Protein AF-A0A923UJF3-F1 (afdb_monomer)

Radius of gyration: 17.0 Å; Cα contacts (8 Å, |Δi|>4): 133; chains: 1; bounding box: 52×26×43 Å

Solvent-accessible surface area (backbone atoms only — not comparable to full-atom values): 8162 Å² total; per-residue (Å²): 60,64,46,72,45,53,46,52,48,66,46,101,86,67,48,85,40,67,72,54,54,70,67,53,52,52,54,34,47,78,70,75,46,68,65,57,94,58,17,38,53,28,51,61,54,48,55,51,52,52,55,61,67,68,59,81,79,71,101,60,62,68,64,61,52,52,52,51,51,53,50,52,51,62,55,48,52,76,46,53,76,90,74,95,63,55,72,70,53,51,59,48,48,53,78,34,33,37,82,91,66,38,52,95,96,44,71,31,28,75,52,38,76,74,42,40,41,92,92,72,40,68,40,61,74,52,57,60,54,64,77,74,74,84,128

Foldseek 3Di:
DQDWAAQWDADPVRDTDGPDDPVLQVLCVVVVFHHDVRTTGLVSLLVVLVVLVVPPDDPDDPVVSVVSNVSSVSVNVVVDDDDPDDVLLVVLQVVQFDPVSADDPDTHRPNCVQQQDPVPGGNVVSSVVVVPPDD

Mean predicted aligned error: 7.33 Å

pLDDT: mean 83.55, std 14.24, range [33.94, 96.44]

Structure (mmCIF, N/CA/C/O backbone):
data_AF-A0A923UJF3-F1
#
_entry.id   AF-A0A923UJF3-F1
#
loop_
_atom_site.group_PDB
_atom_site.id
_atom_site.type_symbol
_atom_site.label_atom_id
_atom_site.label_alt_id
_atom_site.label_comp_id
_atom_site.label_asym_id
_atom_site.label_entity_id
_atom_site.label_seq_id
_atom_site.pdbx_PDB_ins_code
_atom_site.Cartn_x
_atom_site.Cartn_y
_atom_site.Cartn_z
_atom_site.occupancy
_atom_site.B_iso_or_equiv
_atom_site.auth_seq_id
_atom_site.auth_comp_id
_atom_site.auth_asym_id
_atom_site.auth_atom_id
_atom_site.pdbx_PDB_model_num
ATOM 1 N N . MET A 1 1 ? -4.697 0.168 1.735 1.00 83.69 1 MET A N 1
ATOM 2 C CA . MET A 1 1 ? -5.854 -0.705 1.397 1.00 83.69 1 MET A CA 1
ATOM 3 C C . MET A 1 1 ? -5.430 -1.799 0.420 1.00 83.69 1 MET A C 1
ATOM 5 O O . MET A 1 1 ? -4.531 -1.536 -0.374 1.00 83.69 1 MET A O 1
ATOM 9 N N . PRO A 1 2 ? -6.074 -2.980 0.409 1.00 88.75 2 PRO A N 1
ATOM 10 C CA . PRO A 1 2 ? -5.798 -4.059 -0.545 1.00 88.75 2 PRO A CA 1
ATOM 11 C C . PRO A 1 2 ? -6.421 -3.816 -1.932 1.00 88.75 2 PRO A C 1
ATOM 13 O O . PRO A 1 2 ? -7.108 -4.671 -2.481 1.00 88.75 2 PRO A O 1
ATOM 16 N N . LEU A 1 3 ? -6.204 -2.625 -2.494 1.00 89.38 3 LEU A N 1
ATOM 17 C CA . LEU A 1 3 ? -6.687 -2.269 -3.827 1.00 89.38 3 LEU A CA 1
ATOM 18 C C . LEU A 1 3 ? -5.832 -2.902 -4.922 1.00 89.38 3 LEU A C 1
ATOM 20 O O . LEU A 1 3 ? -4.627 -3.066 -4.756 1.00 89.38 3 LEU A O 1
ATOM 24 N N . PHE A 1 4 ? -6.443 -3.156 -6.075 1.00 92.12 4 PHE A N 1
ATOM 25 C CA . PHE A 1 4 ? -5.714 -3.382 -7.317 1.00 92.12 4 PHE A CA 1
ATOM 26 C C . PHE A 1 4 ? -5.491 -2.036 -8.004 1.00 92.12 4 PHE A C 1
ATOM 28 O O . PHE A 1 4 ? -6.453 -1.411 -8.446 1.00 92.12 4 PHE A O 1
ATOM 35 N N . ILE A 1 5 ? -4.238 -1.580 -8.072 1.00 92.00 5 ILE A N 1
ATOM 36 C CA . ILE A 1 5 ? -3.884 -0.305 -8.713 1.00 92.00 5 ILE A CA 1
ATOM 37 C C . ILE A 1 5 ? -3.252 -0.593 -10.077 1.00 92.00 5 ILE A C 1
ATOM 39 O O . ILE A 1 5 ? -2.314 -1.393 -10.135 1.00 92.00 5 ILE A O 1
ATOM 43 N N . PRO A 1 6 ? -3.724 0.027 -11.172 1.00 93.81 6 PRO A N 1
ATOM 44 C CA . PRO A 1 6 ? -3.131 -0.172 -12.486 1.00 93.81 6 PRO A CA 1
ATOM 45 C C . PRO A 1 6 ? -1.675 0.308 -12.527 1.00 93.81 6 PRO A C 1
ATOM 47 O O . PRO A 1 6 ? -1.290 1.245 -11.832 1.00 93.81 6 PRO A O 1
ATOM 50 N N . ILE A 1 7 ? -0.842 -0.333 -13.347 1.00 95.38 7 ILE A N 1
ATOM 51 C CA . ILE A 1 7 ? 0.564 0.070 -13.504 1.00 95.38 7 ILE A CA 1
ATOM 52 C C . ILE A 1 7 ? 0.708 1.417 -14.226 1.00 95.38 7 ILE A C 1
ATOM 54 O O . ILE A 1 7 ? 1.683 2.136 -14.006 1.00 95.38 7 ILE A O 1
ATOM 58 N N . SER A 1 8 ? -0.279 1.761 -15.054 1.00 93.12 8 SER A N 1
ATOM 59 C CA . SER A 1 8 ? -0.394 3.025 -15.770 1.00 93.12 8 SER A CA 1
ATOM 60 C C . SER A 1 8 ? -1.860 3.399 -15.994 1.00 93.12 8 SER A C 1
ATOM 62 O O . SER A 1 8 ? -2.733 2.531 -16.055 1.00 93.12 8 SER A O 1
ATOM 64 N N . ILE A 1 9 ? -2.118 4.696 -16.119 1.00 92.38 9 ILE A N 1
ATOM 65 C CA . ILE A 1 9 ? -3.419 5.288 -16.455 1.00 92.38 9 ILE A CA 1
ATOM 66 C C . ILE A 1 9 ? -3.270 6.187 -17.682 1.00 92.38 9 ILE A C 1
ATOM 68 O O . ILE A 1 9 ? -2.164 6.390 -18.171 1.00 92.38 9 ILE A O 1
ATOM 72 N N . GLN A 1 10 ? -4.385 6.684 -18.209 1.00 93.25 10 GLN A N 1
ATOM 73 C CA . GLN A 1 10 ? -4.365 7.762 -19.194 1.00 93.25 10 GLN A CA 1
ATOM 74 C C . GLN A 1 10 ? -4.445 9.103 -18.469 1.00 93.25 10 GLN A C 1
ATOM 76 O O . GLN A 1 10 ? -5.256 9.247 -17.551 1.00 93.25 10 GLN A O 1
ATOM 81 N N . ASP A 1 11 ? -3.618 10.057 -18.884 1.00 89.94 11 ASP A N 1
ATOM 82 C CA . ASP A 1 11 ? -3.709 11.440 -18.430 1.00 89.94 11 ASP A CA 1
ATOM 83 C C . ASP A 1 11 ? -4.894 12.172 -19.095 1.00 89.94 11 ASP A C 1
ATOM 85 O O . ASP A 1 11 ? -5.639 11.616 -19.908 1.00 89.94 11 ASP A O 1
ATOM 89 N N . GLU A 1 12 ? -5.068 13.456 -18.777 1.00 88.38 12 GLU A N 1
ATOM 90 C CA . GLU A 1 12 ? -6.138 14.296 -19.341 1.00 88.38 12 GLU A CA 1
ATOM 91 C C . GLU A 1 12 ? -6.071 14.450 -20.874 1.00 88.38 12 GLU A C 1
ATOM 93 O O . GLU A 1 12 ? -7.051 14.856 -21.501 1.00 88.38 12 GLU A O 1
ATOM 98 N N . LYS A 1 13 ? -4.924 14.140 -21.489 1.00 92.00 13 LYS A N 1
ATOM 99 C CA . LYS A 1 13 ? -4.687 14.206 -22.938 1.00 92.00 13 LYS A CA 1
ATOM 100 C C . LYS A 1 13 ? -4.812 12.837 -23.612 1.00 92.00 13 LYS A C 1
ATOM 102 O O . LYS A 1 13 ? -4.731 12.768 -24.837 1.00 92.00 13 LYS A O 1
ATOM 107 N N . GLY A 1 14 ? -5.045 11.773 -22.841 1.00 90.69 14 GLY A N 1
ATOM 108 C CA . GLY A 1 14 ? -5.117 10.395 -23.325 1.00 90.69 14 GLY A CA 1
ATOM 109 C C . GLY A 1 14 ? -3.756 9.702 -23.445 1.00 90.69 14 GLY A C 1
ATOM 110 O O . GLY A 1 14 ? -3.696 8.574 -23.940 1.00 90.69 14 GLY A O 1
ATOM 111 N N . GLU A 1 15 ? -2.677 10.341 -22.991 1.00 92.00 15 GLU A N 1
ATOM 112 C CA . GLU A 1 15 ? -1.329 9.777 -23.018 1.00 92.00 15 GLU A CA 1
ATOM 113 C C . GLU A 1 15 ? -1.102 8.854 -21.810 1.00 92.00 15 GLU A C 1
ATOM 115 O O . GLU A 1 15 ? -1.663 9.078 -20.734 1.00 92.00 15 GLU A O 1
ATOM 120 N N . PRO A 1 16 ? -0.298 7.786 -21.950 1.00 92.06 16 PRO A N 1
ATOM 121 C CA . PRO A 1 16 ? -0.039 6.868 -20.851 1.00 92.06 16 PRO A CA 1
ATOM 122 C C . PRO A 1 16 ? 0.847 7.514 -19.775 1.00 92.06 16 PRO A C 1
ATOM 124 O O . PRO A 1 16 ? 2.004 7.854 -20.023 1.00 92.06 16 PRO A O 1
ATOM 127 N N . GLU A 1 17 ? 0.336 7.584 -18.550 1.00 93.94 17 GLU A N 1
ATOM 128 C CA . GLU A 1 17 ? 1.072 7.979 -17.352 1.00 93.94 17 GLU A CA 1
ATOM 129 C C . GLU A 1 17 ? 1.331 6.754 -16.466 1.00 93.94 17 GLU A C 1
ATOM 131 O O . GLU A 1 17 ? 0.417 6.019 -16.086 1.00 93.94 17 GLU A O 1
ATOM 136 N N . ASN A 1 18 ? 2.597 6.513 -16.125 1.00 94.56 18 ASN A N 1
ATOM 137 C CA . ASN A 1 18 ? 2.975 5.398 -15.263 1.00 94.56 18 A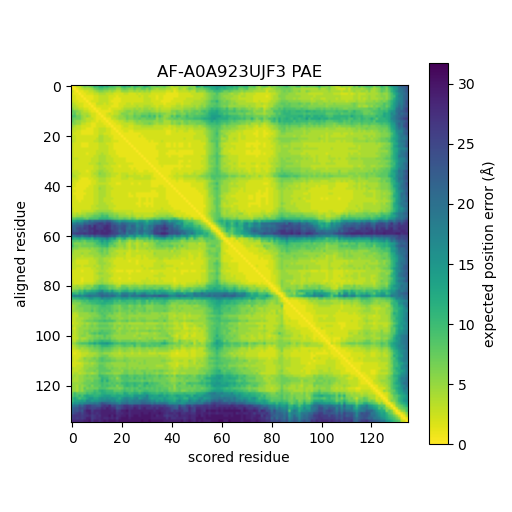SN A CA 1
ATOM 138 C C . ASN A 1 18 ? 2.736 5.748 -13.793 1.00 94.56 18 ASN A C 1
ATOM 140 O O . ASN A 1 18 ? 3.335 6.684 -13.269 1.00 94.56 18 ASN A O 1
ATOM 144 N N . ILE A 1 19 ? 1.941 4.930 -13.102 1.00 94.75 19 ILE A N 1
ATOM 145 C CA . ILE A 1 19 ? 1.738 5.065 -11.654 1.00 94.75 19 ILE A CA 1
ATOM 146 C C . ILE A 1 19 ? 2.962 4.546 -10.895 1.00 94.75 19 ILE A C 1
ATOM 148 O O . ILE A 1 19 ? 3.327 5.096 -9.858 1.00 94.75 19 ILE A O 1
ATOM 152 N N . PHE A 1 20 ? 3.609 3.495 -11.405 1.00 95.56 20 PHE A N 1
ATOM 153 C CA . PHE A 1 20 ? 4.808 2.907 -10.811 1.00 95.56 20 PHE A CA 1
ATOM 154 C C . PHE A 1 20 ? 6.013 3.124 -11.721 1.00 95.56 20 PHE A C 1
ATOM 156 O O . PHE A 1 20 ? 5.967 2.869 -12.923 1.00 95.56 20 PHE A O 1
ATOM 163 N N . SER A 1 21 ? 7.123 3.546 -11.127 1.00 95.00 21 SER A N 1
ATOM 164 C CA . SER A 1 21 ? 8.412 3.628 -11.807 1.00 95.00 21 SER A CA 1
ATOM 165 C C . SER A 1 21 ? 8.990 2.237 -12.094 1.00 95.00 21 SER A C 1
ATOM 167 O O . SER A 1 21 ? 8.710 1.259 -11.396 1.00 95.00 21 SER A O 1
ATOM 169 N N . GLU A 1 22 ? 9.893 2.148 -13.071 1.00 94.62 22 GLU A N 1
ATOM 170 C CA . GLU A 1 22 ? 10.596 0.898 -13.396 1.00 94.62 22 GLU A CA 1
ATOM 171 C C . GLU A 1 22 ? 11.353 0.313 -12.194 1.00 94.62 22 GLU A C 1
ATOM 173 O O . GLU A 1 22 ? 11.394 -0.903 -12.003 1.00 94.62 22 GLU A O 1
ATOM 178 N N . ASN A 1 23 ? 11.923 1.176 -11.347 1.00 94.06 23 ASN A N 1
ATOM 179 C CA . ASN A 1 23 ? 12.631 0.755 -10.140 1.00 94.06 23 ASN A CA 1
ATOM 180 C C . ASN A 1 23 ? 11.688 0.118 -9.115 1.00 94.06 23 ASN A C 1
ATOM 182 O O . ASN A 1 23 ? 12.053 -0.885 -8.499 1.00 94.06 23 ASN A O 1
ATOM 186 N N . GLU A 1 24 ? 10.481 0.662 -8.951 1.00 95.81 24 GLU A N 1
ATOM 187 C CA . GLU A 1 24 ? 9.453 0.084 -8.082 1.00 95.81 24 GLU A CA 1
ATOM 188 C C . GLU A 1 24 ? 8.980 -1.268 -8.624 1.00 95.81 24 GLU A C 1
ATOM 190 O O . GLU A 1 24 ? 8.948 -2.244 -7.877 1.00 95.81 24 GLU A O 1
ATOM 195 N N . LEU A 1 25 ? 8.713 -1.367 -9.931 1.00 96.31 25 LEU A N 1
ATOM 196 C CA . LEU A 1 25 ? 8.322 -2.629 -10.569 1.00 96.31 25 LEU A CA 1
ATOM 197 C C . LEU A 1 25 ? 9.416 -3.698 -10.447 1.00 96.31 25 LEU A C 1
ATOM 199 O O . LEU A 1 25 ? 9.135 -4.847 -10.106 1.00 96.31 25 LEU A O 1
ATOM 203 N N . LYS A 1 26 ? 10.683 -3.324 -10.653 1.00 95.75 26 LYS A N 1
ATOM 204 C CA . LYS A 1 26 ? 11.829 -4.227 -10.479 1.00 95.75 26 LYS A CA 1
ATOM 205 C C . LYS A 1 26 ? 11.980 -4.676 -9.026 1.00 95.75 26 LYS A C 1
ATOM 207 O O . LYS A 1 26 ? 12.300 -5.837 -8.772 1.00 95.75 26 LYS A O 1
ATOM 212 N N . TYR A 1 27 ? 11.769 -3.769 -8.074 1.00 94.75 27 TYR A N 1
ATOM 213 C CA . TYR A 1 27 ? 11.808 -4.081 -6.648 1.00 94.75 27 TYR A CA 1
ATOM 214 C C . TYR A 1 27 ? 10.695 -5.061 -6.247 1.00 94.75 27 TYR A C 1
ATOM 216 O O . TYR A 1 27 ? 10.965 -6.043 -5.554 1.00 94.75 27 TYR A O 1
ATOM 224 N N . LEU A 1 28 ? 9.470 -4.842 -6.732 1.00 95.62 28 LEU A N 1
ATOM 225 C CA . LEU A 1 28 ? 8.336 -5.744 -6.518 1.00 95.62 28 LEU A CA 1
ATOM 226 C C . LEU A 1 28 ? 8.577 -7.120 -7.151 1.00 95.62 28 LEU A C 1
ATOM 228 O O . LEU A 1 28 ? 8.403 -8.136 -6.479 1.00 95.62 28 LEU A O 1
ATOM 232 N N . GLY A 1 29 ? 9.096 -7.162 -8.382 1.00 96.12 29 GLY A N 1
ATOM 233 C CA . GLY A 1 29 ? 9.425 -8.412 -9.069 1.00 96.12 29 GLY A CA 1
ATOM 234 C C . GLY A 1 29 ? 10.475 -9.252 -8.333 1.00 96.12 29 GLY A C 1
ATOM 235 O O . GLY A 1 29 ? 10.324 -10.466 -8.225 1.00 96.12 29 GLY A O 1
ATOM 236 N N . LYS A 1 30 ? 11.494 -8.622 -7.727 1.00 94.38 30 LYS A N 1
ATOM 237 C CA . LYS A 1 30 ? 12.464 -9.318 -6.851 1.00 94.38 30 LYS A CA 1
ATOM 238 C C . LYS A 1 30 ? 11.816 -9.962 -5.619 1.00 94.38 30 LYS A C 1
ATOM 240 O O . LYS A 1 30 ? 12.370 -10.908 -5.072 1.00 94.38 30 LYS A O 1
ATOM 245 N N . ASN A 1 31 ? 10.667 -9.447 -5.186 1.00 93.62 31 ASN A N 1
ATOM 246 C CA . ASN A 1 31 ? 9.886 -9.960 -4.062 1.00 93.62 31 ASN A CA 1
ATOM 247 C C . ASN A 1 31 ? 8.709 -10.847 -4.515 1.00 93.62 31 ASN A C 1
ATOM 249 O O . ASN A 1 31 ? 7.818 -11.127 -3.717 1.00 93.62 31 ASN A O 1
ATOM 253 N N . ASN A 1 32 ? 8.719 -11.315 -5.770 1.00 96.31 32 ASN A N 1
ATOM 254 C CA . ASN A 1 32 ? 7.680 -12.153 -6.379 1.00 96.31 32 ASN A CA 1
ATOM 255 C C . ASN A 1 32 ? 6.288 -11.501 -6.434 1.00 96.31 32 ASN A C 1
ATOM 257 O O . ASN A 1 32 ? 5.273 -12.194 -6.395 1.00 96.31 32 ASN A O 1
ATOM 261 N N . ILE A 1 33 ? 6.233 -10.171 -6.529 1.00 96.44 33 ILE A N 1
ATOM 262 C CA . ILE A 1 33 ? 4.992 -9.421 -6.732 1.00 96.44 33 ILE A CA 1
ATOM 263 C C . ILE A 1 33 ? 4.978 -8.929 -8.176 1.00 96.44 33 ILE A C 1
ATOM 265 O O . ILE A 1 33 ? 5.811 -8.110 -8.569 1.00 96.44 33 ILE A O 1
ATOM 269 N N . PHE A 1 34 ? 4.025 -9.427 -8.961 1.00 96.06 34 PHE A N 1
ATOM 270 C CA . PHE A 1 34 ? 3.882 -9.110 -10.379 1.00 96.06 34 PHE A CA 1
ATOM 271 C C . PHE A 1 34 ? 2.478 -8.571 -10.678 1.00 96.06 34 PHE A C 1
ATOM 273 O O . PHE A 1 34 ? 1.537 -8.913 -9.961 1.00 96.06 34 PHE A O 1
ATOM 280 N N . PRO A 1 35 ? 2.312 -7.731 -11.716 1.00 95.06 35 PRO A N 1
ATOM 281 C CA . PRO A 1 35 ? 0.995 -7.251 -12.104 1.00 95.06 35 PRO A CA 1
ATOM 282 C C . PRO A 1 35 ? 0.093 -8.375 -12.630 1.00 95.06 35 PRO A C 1
ATOM 284 O O . PRO A 1 35 ? 0.490 -9.144 -13.505 1.00 95.06 35 PRO A O 1
ATOM 287 N N . GLU A 1 36 ? -1.154 -8.397 -12.173 1.00 94.81 36 GLU A N 1
ATOM 288 C CA . GLU A 1 36 ? -2.244 -9.226 -12.686 1.00 94.81 36 GLU A CA 1
ATOM 289 C C . GLU A 1 36 ? -3.200 -8.325 -13.469 1.00 94.81 36 GLU A C 1
ATOM 291 O O . GLU A 1 36 ? -3.668 -7.315 -12.949 1.00 94.81 36 GLU A O 1
ATOM 296 N N . ASN A 1 37 ? -3.473 -8.636 -14.741 1.00 93.19 37 ASN A N 1
ATOM 297 C CA . ASN A 1 37 ? -4.304 -7.789 -15.613 1.00 93.19 37 ASN A CA 1
ATOM 298 C C . ASN A 1 37 ? -3.860 -6.313 -15.646 1.00 93.19 37 ASN A C 1
ATOM 300 O O . ASN A 1 37 ? -4.686 -5.407 -15.669 1.00 93.19 37 ASN A O 1
ATOM 304 N N . ARG A 1 38 ? -2.539 -6.075 -15.656 1.00 93.50 38 ARG A N 1
ATOM 305 C CA . ARG A 1 38 ? -1.914 -4.738 -15.570 1.00 93.50 38 ARG A CA 1
ATOM 306 C C . ARG A 1 38 ? -2.170 -3.993 -14.253 1.00 93.50 38 ARG A C 1
ATOM 308 O O . ARG A 1 38 ? -1.902 -2.799 -14.194 1.00 93.50 38 ARG A O 1
ATOM 315 N N . CYS A 1 39 ? -2.600 -4.675 -13.197 1.00 95.19 39 CYS A N 1
ATOM 316 C CA . CYS A 1 39 ? -2.788 -4.099 -11.870 1.00 95.19 39 CYS A CA 1
ATOM 317 C C . CYS A 1 39 ? -1.900 -4.784 -10.831 1.00 95.19 39 CYS A C 1
ATOM 319 O O . CYS A 1 39 ? -1.689 -5.991 -10.875 1.00 95.19 39 CYS A O 1
ATOM 321 N N . LEU A 1 40 ? -1.397 -4.025 -9.865 1.00 96.19 40 LEU A N 1
ATOM 322 C CA . LEU A 1 40 ? -0.673 -4.552 -8.714 1.00 96.19 40 LEU A CA 1
ATOM 323 C C . LEU A 1 40 ? -1.617 -4.732 -7.526 1.00 96.19 40 LEU A C 1
ATOM 325 O O . LEU A 1 40 ? -2.417 -3.851 -7.215 1.00 96.19 40 LEU A O 1
ATOM 329 N N . ASN A 1 41 ? -1.501 -5.881 -6.860 1.00 95.06 41 ASN A N 1
ATOM 330 C CA . ASN A 1 41 ? -2.313 -6.233 -5.703 1.00 95.06 41 ASN A CA 1
ATOM 331 C C . ASN A 1 41 ? -1.758 -5.584 -4.423 1.00 95.06 41 ASN A C 1
ATOM 333 O O . ASN A 1 41 ? -0.720 -5.994 -3.893 1.00 95.06 41 ASN A O 1
ATOM 337 N N . GLY A 1 42 ? -2.489 -4.610 -3.887 1.00 93.38 42 GLY A N 1
ATOM 338 C CA . GLY A 1 42 ? -2.131 -3.880 -2.675 1.00 93.38 42 GLY A CA 1
ATOM 339 C C . GLY A 1 42 ? -2.023 -4.744 -1.421 1.00 93.38 42 GLY A C 1
ATOM 340 O O . GLY A 1 42 ? -1.285 -4.379 -0.510 1.00 93.38 42 GLY A O 1
ATOM 341 N N . ALA A 1 43 ? -2.686 -5.906 -1.362 1.00 94.88 43 ALA A N 1
ATOM 342 C CA . ALA A 1 43 ? -2.523 -6.835 -0.244 1.00 94.88 43 ALA A CA 1
ATOM 343 C C . ALA A 1 43 ? -1.106 -7.428 -0.206 1.00 94.88 43 ALA A C 1
ATOM 345 O O . ALA A 1 43 ? -0.490 -7.467 0.854 1.00 94.88 43 ALA A O 1
ATOM 346 N N . LEU A 1 44 ? -0.561 -7.817 -1.365 1.00 95.69 44 LEU A N 1
ATOM 347 C CA . LEU A 1 44 ? 0.800 -8.357 -1.462 1.00 95.69 44 LEU A CA 1
ATOM 348 C C . LEU A 1 44 ? 1.850 -7.293 -1.132 1.00 95.69 44 LEU A C 1
ATOM 350 O O . LEU A 1 44 ? 2.832 -7.570 -0.443 1.00 95.69 44 LEU A O 1
ATOM 354 N N . VAL A 1 45 ? 1.623 -6.064 -1.600 1.00 94.62 45 VAL A N 1
ATOM 355 C CA . VAL A 1 45 ? 2.481 -4.914 -1.289 1.00 94.62 45 VAL A CA 1
ATOM 356 C C . VAL A 1 45 ? 2.457 -4.611 0.213 1.00 94.62 45 VAL A C 1
ATOM 358 O O . VAL A 1 45 ? 3.512 -4.384 0.807 1.00 94.62 45 VAL A O 1
ATOM 361 N N . TRP A 1 46 ? 1.278 -4.655 0.840 1.00 94.88 46 TRP A N 1
ATOM 362 C CA . TRP A 1 46 ? 1.128 -4.476 2.285 1.00 94.88 46 TRP A CA 1
ATOM 363 C C . TRP A 1 46 ? 1.865 -5.555 3.079 1.00 94.88 46 TRP A C 1
ATOM 365 O O . TRP A 1 46 ? 2.633 -5.244 3.986 1.00 94.88 46 TRP A O 1
ATOM 375 N N . ASP A 1 47 ? 1.704 -6.821 2.697 1.00 93.19 47 ASP A N 1
ATOM 376 C CA . ASP A 1 47 ? 2.378 -7.934 3.365 1.00 93.19 47 ASP A CA 1
ATOM 377 C C . ASP A 1 47 ? 3.912 -7.830 3.238 1.00 93.19 47 ASP A C 1
ATOM 379 O O . ASP A 1 47 ? 4.638 -8.162 4.177 1.00 93.19 47 ASP A O 1
ATOM 383 N N . LEU A 1 48 ? 4.427 -7.337 2.103 1.00 92.31 48 LEU A N 1
ATOM 384 C CA . LEU A 1 48 ? 5.852 -7.027 1.943 1.00 92.31 48 LEU A CA 1
ATOM 385 C C . LEU A 1 48 ? 6.294 -5.891 2.877 1.00 92.31 48 LEU A C 1
ATOM 387 O O . LEU A 1 48 ? 7.339 -6.003 3.522 1.00 92.31 48 LEU A O 1
ATOM 391 N N . TYR A 1 49 ? 5.499 -4.825 2.980 1.00 91.06 49 TYR A N 1
ATOM 392 C CA . TYR A 1 49 ? 5.768 -3.711 3.887 1.00 91.06 49 TYR A CA 1
ATOM 393 C C . TYR A 1 49 ? 5.828 -4.163 5.356 1.00 91.06 49 TYR A C 1
ATOM 395 O O . TYR A 1 49 ? 6.791 -3.832 6.049 1.00 91.06 49 TYR A O 1
ATOM 403 N N . LEU A 1 50 ? 4.880 -4.986 5.818 1.00 89.94 50 LEU A N 1
ATOM 404 C CA . LEU A 1 50 ? 4.903 -5.547 7.177 1.00 89.94 50 LEU A CA 1
ATOM 405 C C . LEU A 1 50 ? 6.171 -6.380 7.420 1.00 89.94 50 LEU A C 1
ATOM 407 O O . LEU A 1 50 ? 6.927 -6.105 8.352 1.00 89.94 50 LEU A O 1
ATOM 411 N N . LYS A 1 51 ? 6.493 -7.311 6.509 1.00 88.12 51 LYS A N 1
ATOM 412 C CA . LYS A 1 51 ? 7.713 -8.141 6.596 1.00 88.12 51 LYS A CA 1
ATOM 413 C C . LYS A 1 51 ? 8.995 -7.309 6.680 1.00 88.12 51 LYS A C 1
ATOM 415 O O . LYS A 1 51 ? 9.951 -7.706 7.347 1.00 88.12 51 LYS A O 1
ATOM 420 N N . MET A 1 52 ? 9.056 -6.174 5.987 1.00 83.69 52 MET A N 1
ATOM 421 C CA . MET A 1 52 ? 10.218 -5.283 6.043 1.00 83.69 52 MET A CA 1
ATOM 422 C C . MET A 1 52 ? 10.382 -4.576 7.389 1.00 83.69 52 MET A C 1
ATOM 424 O O . MET A 1 52 ? 11.518 -4.324 7.803 1.00 83.69 52 MET A O 1
ATOM 428 N N . ASN A 1 53 ? 9.275 -4.245 8.051 1.00 80.75 53 ASN A N 1
ATOM 429 C CA . ASN A 1 53 ? 9.285 -3.550 9.336 1.00 80.75 53 ASN A CA 1
ATOM 430 C C . ASN A 1 53 ? 9.433 -4.512 10.527 1.00 80.75 53 ASN A C 1
ATOM 432 O O . ASN A 1 53 ? 10.058 -4.146 11.525 1.00 80.75 53 ASN A O 1
ATOM 436 N N . ASP A 1 54 ? 8.979 -5.760 10.385 1.00 78.88 54 ASP A N 1
ATOM 437 C CA . ASP A 1 54 ? 9.166 -6.819 11.387 1.00 78.88 54 ASP A CA 1
ATOM 438 C C . ASP A 1 54 ? 10.616 -7.322 11.457 1.00 78.88 54 ASP A C 1
ATOM 440 O O . ASP A 1 54 ? 11.108 -7.701 12.523 1.00 78.88 54 ASP A O 1
ATOM 444 N N . ASN A 1 55 ? 11.350 -7.277 10.339 1.00 65.19 55 ASN A N 1
ATOM 445 C CA . ASN A 1 55 ? 12.747 -7.711 10.254 1.00 65.19 55 ASN A CA 1
ATOM 446 C C . ASN A 1 55 ? 13.721 -6.698 10.892 1.00 65.19 55 ASN A C 1
ATOM 448 O O . ASN A 1 55 ? 14.544 -6.059 10.227 1.00 65.19 55 ASN A O 1
ATOM 452 N N . LYS A 1 56 ? 13.672 -6.592 12.224 1.00 55.72 56 LYS A N 1
ATOM 453 C CA . LYS A 1 56 ? 14.551 -5.736 13.040 1.00 55.72 56 LYS A CA 1
ATOM 454 C C . LYS A 1 56 ? 16.008 -6.234 13.156 1.00 55.72 56 LYS A C 1
ATOM 456 O O . LYS A 1 56 ? 16.817 -5.535 13.754 1.00 55.72 56 LYS A O 1
ATOM 461 N N . GLY A 1 57 ? 16.380 -7.390 12.581 1.00 51.34 57 GLY A N 1
ATOM 462 C CA . GLY A 1 57 ? 17.596 -8.120 13.004 1.00 51.34 57 GLY A CA 1
ATOM 463 C C . GLY A 1 57 ? 18.528 -8.750 11.953 1.00 51.34 57 GLY A C 1
ATOM 464 O O . GLY A 1 57 ? 19.312 -9.614 12.322 1.00 51.34 57 GLY A O 1
ATOM 465 N N . GLY A 1 58 ? 18.492 -8.385 10.666 1.00 51.41 58 GLY A N 1
ATOM 466 C CA . GLY A 1 58 ? 19.420 -8.967 9.667 1.00 51.41 58 GLY A CA 1
ATOM 467 C C . GLY A 1 58 ? 20.752 -8.212 9.513 1.00 51.41 58 GLY A C 1
ATOM 468 O O . GLY A 1 58 ? 20.732 -6.989 9.379 1.00 51.41 58 GLY A O 1
ATOM 469 N N . VAL A 1 59 ? 21.888 -8.911 9.448 1.00 46.88 59 VAL A N 1
ATOM 470 C CA . VAL A 1 59 ? 23.239 -8.375 9.146 1.00 46.88 59 VAL A CA 1
ATOM 471 C C . VAL A 1 59 ? 23.376 -8.066 7.642 1.00 46.88 59 VAL A C 1
ATOM 473 O O . VAL A 1 59 ? 24.187 -8.659 6.948 1.00 46.88 59 VAL A O 1
ATOM 476 N N . ASN A 1 60 ? 22.534 -7.176 7.111 1.00 57.09 60 ASN A N 1
ATOM 477 C CA . ASN A 1 60 ? 22.614 -6.713 5.719 1.00 57.09 60 ASN A CA 1
ATOM 478 C C . ASN A 1 60 ? 22.872 -5.209 5.679 1.00 57.09 60 ASN A C 1
ATOM 480 O O . ASN A 1 60 ? 22.349 -4.477 6.528 1.00 57.09 60 ASN A O 1
ATOM 484 N N . ASP A 1 61 ? 23.664 -4.801 4.685 1.00 66.69 61 ASP A N 1
ATOM 485 C CA . ASP A 1 61 ? 24.142 -3.445 4.420 1.00 66.69 61 ASP A CA 1
ATOM 486 C C . ASP A 1 61 ? 23.057 -2.396 4.708 1.00 66.69 61 ASP A C 1
ATOM 488 O O . ASP A 1 61 ? 21.964 -2.394 4.128 1.00 66.69 61 ASP A O 1
ATOM 492 N N . TYR A 1 62 ? 23.356 -1.518 5.666 1.00 73.94 62 TYR A N 1
ATOM 493 C CA . TYR A 1 62 ? 22.478 -0.433 6.095 1.00 73.94 62 TYR A CA 1
ATOM 494 C C . TYR A 1 62 ? 21.977 0.389 4.899 1.00 73.94 62 TYR A C 1
ATOM 496 O O . TYR A 1 62 ? 20.809 0.788 4.860 1.00 73.94 62 TYR A O 1
ATOM 504 N N . THR A 1 63 ? 22.838 0.571 3.895 1.00 73.94 63 THR A N 1
ATOM 505 C CA . THR A 1 63 ? 22.546 1.319 2.671 1.00 73.94 63 THR A CA 1
ATOM 506 C C . THR A 1 63 ? 21.443 0.648 1.856 1.00 73.94 63 THR A C 1
ATOM 508 O O . THR A 1 63 ? 20.455 1.291 1.493 1.00 73.94 63 THR A O 1
ATOM 511 N N . GLU A 1 64 ? 21.547 -0.661 1.620 1.00 79.12 64 GLU A N 1
ATOM 512 C CA . GLU A 1 64 ? 20.548 -1.419 0.856 1.00 79.12 64 GLU A 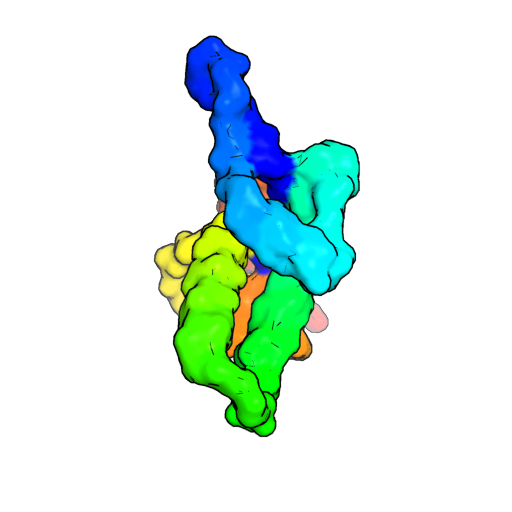CA 1
ATOM 513 C C . GLU A 1 64 ? 19.190 -1.449 1.561 1.00 79.12 64 GLU A C 1
ATOM 515 O O . GLU A 1 64 ? 18.138 -1.334 0.919 1.00 79.12 64 GLU A O 1
ATOM 520 N N . LYS A 1 65 ? 19.197 -1.542 2.896 1.00 80.19 65 LYS A N 1
ATOM 521 C CA . LYS A 1 65 ? 17.972 -1.452 3.697 1.00 80.19 65 LYS A CA 1
ATOM 522 C C . LYS A 1 65 ? 17.326 -0.077 3.602 1.00 80.19 65 LYS A C 1
ATOM 524 O O . LYS A 1 65 ? 16.108 -0.003 3.447 1.00 80.19 65 LYS A O 1
ATOM 529 N N . ALA A 1 66 ? 18.107 0.999 3.681 1.00 82.50 66 ALA A N 1
ATOM 530 C CA . ALA A 1 66 ? 17.593 2.362 3.567 1.00 82.50 66 ALA A CA 1
ATOM 531 C C . ALA A 1 66 ? 16.975 2.617 2.182 1.00 82.50 66 ALA A C 1
ATOM 533 O O . ALA A 1 66 ? 15.863 3.141 2.089 1.00 82.50 66 ALA A O 1
ATOM 534 N N . ILE A 1 67 ? 17.648 2.167 1.116 1.00 84.50 67 ILE A N 1
ATOM 535 C CA . ILE A 1 67 ? 17.132 2.238 -0.258 1.00 84.50 67 ILE A CA 1
ATOM 536 C C . ILE A 1 67 ? 15.819 1.458 -0.370 1.00 84.50 67 ILE A C 1
ATOM 538 O O . ILE A 1 67 ? 14.816 2.005 -0.825 1.00 84.50 67 ILE A O 1
ATOM 542 N N . SER A 1 68 ? 15.796 0.209 0.102 1.00 87.06 68 SER A N 1
ATOM 543 C CA . SER A 1 68 ? 14.603 -0.643 0.034 1.00 87.06 68 SER A CA 1
ATOM 544 C C . SER A 1 68 ? 13.429 -0.048 0.813 1.00 87.06 68 SER A C 1
ATOM 546 O O . SER A 1 68 ? 12.306 -0.055 0.318 1.00 87.06 68 SER A O 1
ATOM 548 N N . ARG A 1 69 ? 13.684 0.526 2.000 1.00 87.75 69 ARG A N 1
ATOM 549 C CA . ARG A 1 69 ? 12.668 1.226 2.805 1.00 87.75 69 ARG A CA 1
ATOM 550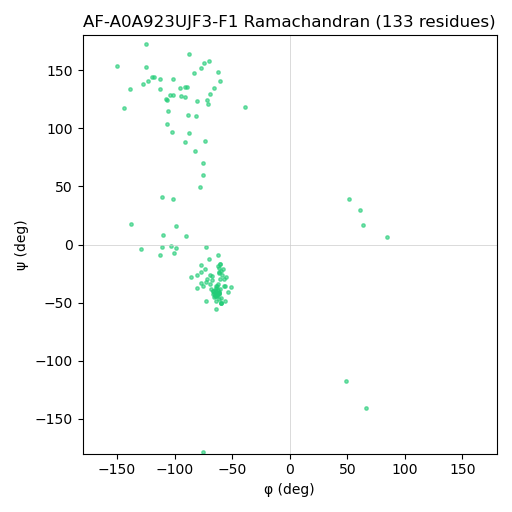 C C . ARG A 1 69 ? 12.087 2.432 2.076 1.00 87.75 69 ARG A C 1
ATOM 552 O O . ARG A 1 69 ? 10.879 2.638 2.110 1.00 87.75 69 ARG A O 1
ATOM 559 N N . LYS A 1 70 ? 12.929 3.211 1.393 1.00 90.31 70 LYS A N 1
ATOM 560 C CA . LYS A 1 70 ? 12.472 4.359 0.604 1.00 90.31 70 LYS A CA 1
ATOM 561 C C . LYS A 1 70 ? 11.613 3.920 -0.583 1.00 90.31 70 LYS A C 1
ATOM 563 O O . LYS A 1 70 ? 10.583 4.538 -0.835 1.00 90.31 70 LYS A O 1
ATOM 568 N N . ILE A 1 71 ? 12.009 2.845 -1.269 1.00 92.44 71 ILE A N 1
ATOM 569 C CA . ILE A 1 71 ? 11.237 2.286 -2.385 1.00 92.44 71 ILE A CA 1
ATOM 570 C C . ILE A 1 71 ? 9.879 1.779 -1.886 1.00 92.44 71 ILE A C 1
ATOM 572 O O . ILE A 1 71 ? 8.858 2.253 -2.371 1.00 92.44 71 ILE A O 1
ATOM 576 N N . ILE A 1 72 ? 9.837 0.887 -0.885 1.00 92.50 72 ILE A N 1
ATOM 577 C CA . ILE A 1 72 ? 8.554 0.361 -0.388 1.00 92.50 72 ILE A CA 1
ATOM 578 C C . ILE A 1 72 ? 7.674 1.464 0.207 1.00 92.50 72 ILE A C 1
ATOM 580 O O . ILE A 1 72 ? 6.464 1.411 0.036 1.00 92.50 72 ILE A O 1
ATOM 584 N N . GLY A 1 73 ? 8.255 2.489 0.841 1.00 90.94 73 GLY A N 1
ATOM 585 C CA . GLY A 1 73 ? 7.509 3.644 1.344 1.00 90.94 73 GLY A CA 1
ATOM 586 C C . GLY A 1 73 ? 6.846 4.450 0.222 1.00 90.94 73 GLY A C 1
ATOM 587 O O . GLY A 1 73 ? 5.681 4.818 0.338 1.00 90.94 73 GLY A O 1
ATOM 588 N N . GLY A 1 74 ? 7.552 4.665 -0.894 1.00 92.88 74 GLY A N 1
ATOM 589 C CA . GLY A 1 74 ? 6.981 5.301 -2.086 1.00 92.88 74 GLY A CA 1
ATOM 590 C C . GLY A 1 74 ? 5.918 4.448 -2.785 1.00 92.88 74 GLY A C 1
ATOM 591 O O . GLY A 1 74 ? 4.975 4.988 -3.360 1.00 92.88 74 GLY A O 1
ATOM 592 N N . ILE A 1 75 ? 6.035 3.120 -2.716 1.00 94.38 75 ILE A N 1
ATOM 593 C CA . ILE A 1 75 ? 5.015 2.203 -3.234 1.00 94.38 75 ILE A CA 1
ATOM 594 C C . ILE A 1 75 ? 3.788 2.224 -2.320 1.00 94.38 75 ILE A C 1
ATOM 596 O O . ILE A 1 75 ? 2.675 2.371 -2.817 1.00 94.38 75 ILE A O 1
ATOM 600 N N . ILE A 1 76 ? 3.968 2.106 -0.998 1.00 92.12 76 ILE A N 1
ATOM 601 C CA . ILE A 1 76 ? 2.851 2.017 -0.053 1.00 92.12 76 ILE A CA 1
ATOM 602 C C . ILE A 1 76 ? 2.019 3.291 -0.053 1.00 92.12 76 ILE A C 1
ATOM 604 O O . ILE A 1 76 ? 0.800 3.192 0.007 1.00 92.12 76 ILE A O 1
ATOM 608 N N . SER A 1 77 ? 2.639 4.465 -0.226 1.00 91.19 77 SER A N 1
ATOM 609 C CA . SER A 1 77 ? 1.915 5.738 -0.286 1.00 91.19 77 SER A CA 1
ATOM 610 C C . SER A 1 77 ? 0.888 5.806 -1.419 1.00 91.19 77 SER A C 1
ATOM 612 O O . SER A 1 77 ? -0.072 6.553 -1.302 1.00 91.19 77 SER A O 1
ATOM 614 N N . LYS A 1 78 ? 1.028 4.994 -2.477 1.00 92.25 78 LYS A N 1
ATOM 615 C CA . LYS A 1 78 ? 0.033 4.877 -3.560 1.00 92.25 78 LYS A CA 1
ATOM 616 C C . LYS A 1 78 ? -1.224 4.112 -3.129 1.00 92.25 78 LYS A C 1
ATOM 618 O O . LYS A 1 78 ? -2.272 4.259 -3.742 1.00 92.25 78 LYS A O 1
ATOM 623 N N . TYR A 1 79 ? -1.125 3.302 -2.073 1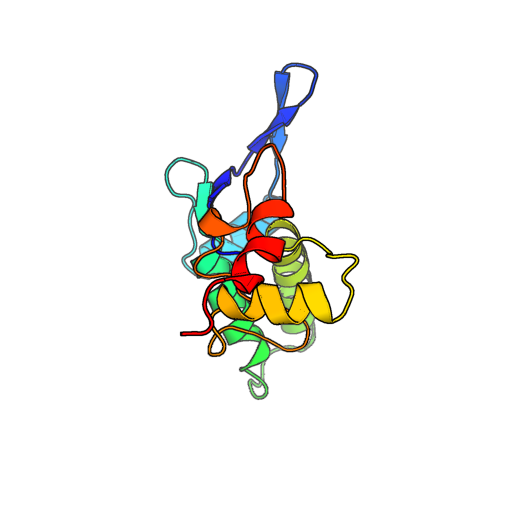.00 90.75 79 TYR A N 1
ATOM 624 C CA . TYR A 1 79 ? -2.220 2.522 -1.477 1.00 90.75 79 TYR A CA 1
ATOM 625 C C . TYR A 1 79 ? -2.762 3.139 -0.185 1.00 90.75 79 TYR A C 1
ATOM 627 O O . TYR A 1 79 ? -3.686 2.579 0.429 1.00 90.75 79 TYR A O 1
ATOM 635 N N . THR A 1 80 ? -2.170 4.252 0.243 1.00 88.88 80 THR A N 1
ATOM 636 C CA . THR A 1 80 ? -2.537 4.983 1.447 1.00 88.88 80 THR A CA 1
ATOM 637 C C . THR A 1 80 ? -3.129 6.322 1.051 1.00 88.88 80 THR A C 1
ATOM 639 O O . THR A 1 80 ? -2.667 6.980 0.128 1.00 88.88 80 THR A O 1
ATOM 642 N N . PHE A 1 81 ? -4.135 6.758 1.788 1.00 81.31 81 PHE A N 1
ATOM 643 C CA . PHE A 1 81 ? -4.650 8.111 1.707 1.00 81.31 81 PHE A CA 1
ATOM 644 C C . PHE A 1 81 ? -4.665 8.675 3.118 1.00 81.31 81 PHE A C 1
ATOM 646 O O . PHE A 1 81 ? -5.007 7.978 4.077 1.00 81.31 81 PHE A O 1
ATOM 653 N N . SER A 1 82 ? -4.254 9.931 3.247 1.00 76.94 82 SER A N 1
ATOM 654 C CA . SER A 1 82 ? -4.367 10.638 4.511 1.00 76.94 82 SER A CA 1
ATOM 655 C C . SER A 1 82 ? -5.831 10.960 4.748 1.00 76.94 82 SER A C 1
ATOM 657 O O . SER A 1 82 ? -6.481 11.609 3.932 1.00 76.94 82 SER A O 1
ATOM 659 N N . ILE A 1 83 ? -6.340 10.519 5.884 1.00 68.69 83 ILE A N 1
ATOM 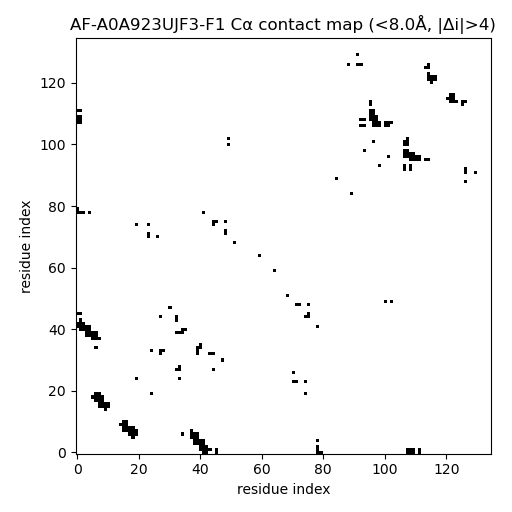660 C CA . ILE A 1 83 ? -7.614 10.978 6.408 1.00 68.69 83 ILE A CA 1
ATOM 661 C C . ILE A 1 83 ? -7.332 12.176 7.322 1.00 68.69 83 ILE A C 1
ATOM 663 O O . ILE A 1 83 ? -6.502 12.091 8.223 1.00 68.69 83 ILE A O 1
ATOM 667 N N . PHE A 1 84 ? -7.996 13.311 7.094 1.00 61.62 84 PHE A N 1
ATOM 668 C CA . PHE A 1 84 ? -8.096 14.367 8.104 1.00 61.62 84 PHE A CA 1
ATOM 669 C C . PHE A 1 84 ? -9.227 13.961 9.042 1.00 61.62 84 PHE A C 1
ATOM 671 O O . PHE A 1 84 ? -10.377 14.345 8.848 1.00 61.62 84 PHE A O 1
ATOM 678 N N . TYR A 1 85 ? -8.925 13.069 9.982 1.00 63.78 85 TYR A N 1
ATOM 679 C CA . TYR A 1 85 ? -9.955 12.430 10.790 1.00 63.78 85 TYR A CA 1
ATOM 680 C C . TYR A 1 85 ? -10.071 13.051 12.175 1.00 63.78 85 TYR A C 1
ATOM 682 O O . TYR A 1 85 ? -9.088 13.382 12.834 1.00 63.78 85 TYR A O 1
ATOM 690 N N . THR A 1 86 ? -11.311 13.149 12.639 1.00 71.12 86 THR A N 1
ATOM 691 C CA . THR A 1 86 ? -11.611 13.174 14.068 1.00 71.12 86 THR A CA 1
ATOM 692 C C . THR A 1 86 ? -11.447 11.759 14.623 1.00 71.12 86 THR A C 1
ATOM 694 O O . THR A 1 86 ? -11.598 10.785 13.880 1.00 71.12 86 THR A O 1
ATOM 697 N N . GLU A 1 87 ? -11.201 11.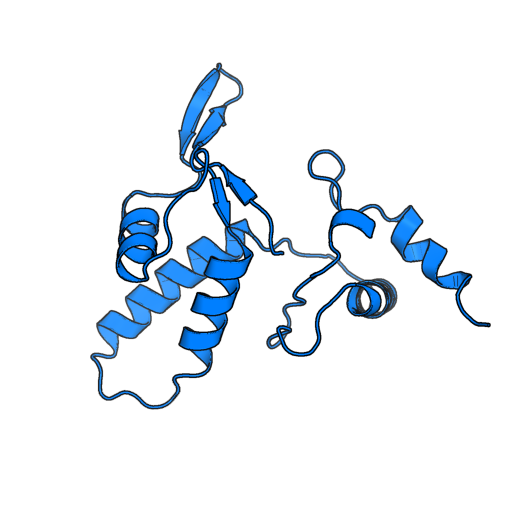604 15.928 1.00 76.50 87 GLU A N 1
ATOM 698 C CA . GLU A 1 87 ? -11.121 10.259 16.528 1.00 76.50 87 GLU A CA 1
ATOM 699 C C . GLU A 1 87 ? -12.385 9.418 16.275 1.00 76.50 87 GLU A C 1
ATOM 701 O O . GLU A 1 87 ? -12.296 8.205 16.113 1.00 76.50 87 GLU A O 1
ATOM 706 N N . LYS A 1 88 ? -13.553 10.058 16.099 1.00 77.19 88 LYS A N 1
ATOM 707 C CA . LYS A 1 88 ? -14.799 9.384 15.691 1.00 77.19 88 LYS A CA 1
ATOM 708 C C . LYS A 1 88 ? -14.632 8.604 14.379 1.00 77.19 88 LYS A C 1
ATOM 710 O O . LYS A 1 88 ? -15.018 7.441 14.307 1.00 77.19 88 LYS A O 1
ATOM 715 N N . ILE A 1 89 ? -14.061 9.228 13.347 1.00 78.75 89 ILE A N 1
ATOM 716 C CA . ILE A 1 89 ? -13.871 8.592 12.033 1.00 78.75 89 ILE A CA 1
ATOM 717 C C . ILE A 1 89 ? -12.834 7.467 12.131 1.00 78.75 89 ILE A C 1
ATOM 719 O O . ILE A 1 89 ? -13.024 6.413 11.526 1.00 78.75 89 ILE A O 1
ATOM 723 N N . LYS A 1 90 ? -11.771 7.650 12.926 1.00 79.88 90 LYS A N 1
ATOM 724 C CA . LYS A 1 90 ? -10.768 6.600 13.165 1.00 79.88 90 LYS A CA 1
ATOM 725 C C . LYS A 1 90 ? -11.395 5.352 13.777 1.00 79.88 90 LYS A C 1
ATOM 727 O O . LYS A 1 90 ? -11.183 4.257 13.264 1.00 79.88 90 LYS A O 1
ATOM 732 N N . GLU A 1 91 ? -12.173 5.518 14.846 1.00 83.62 91 GLU A N 1
ATOM 733 C CA . GLU A 1 91 ? -12.841 4.403 15.524 1.00 83.62 91 GLU A CA 1
ATOM 734 C C . GLU A 1 91 ? -13.841 3.697 14.603 1.00 83.62 91 GLU A C 1
ATOM 736 O O . GLU A 1 91 ? -13.852 2.470 14.537 1.00 83.62 91 GLU A O 1
ATOM 741 N N . ALA A 1 92 ? -14.619 4.446 13.816 1.00 84.00 92 ALA A N 1
ATOM 742 C CA . ALA A 1 92 ? -15.528 3.849 12.841 1.00 84.00 92 ALA A CA 1
ATOM 743 C C . ALA A 1 92 ? -14.774 3.027 11.778 1.00 84.00 92 ALA A C 1
ATOM 745 O O . ALA A 1 92 ? -15.182 1.914 11.445 1.00 84.00 92 ALA A O 1
ATOM 746 N N . LEU A 1 93 ? -13.634 3.527 11.287 1.00 86.44 93 LEU A N 1
ATOM 747 C CA . LEU A 1 93 ? -12.808 2.822 10.302 1.00 86.44 93 LEU A CA 1
ATOM 748 C C . LEU A 1 93 ? -12.143 1.554 10.849 1.0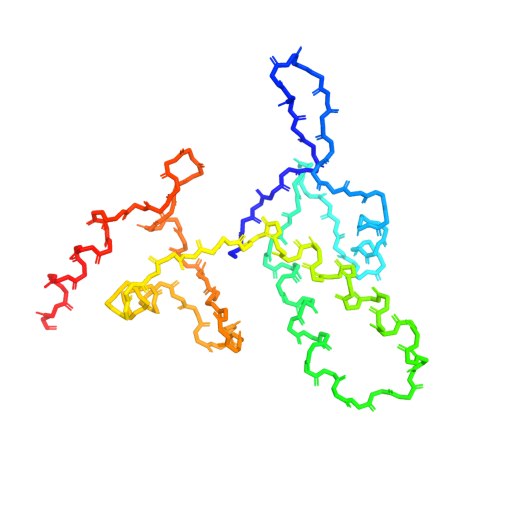0 86.44 93 LEU A C 1
ATOM 750 O O . LEU A 1 93 ? -11.941 0.618 10.075 1.00 86.44 93 LEU A O 1
ATOM 754 N N . LYS A 1 94 ? -11.874 1.465 12.160 1.00 86.88 94 LYS A N 1
ATOM 755 C CA . LYS A 1 94 ? -11.414 0.211 12.788 1.00 86.88 94 LYS A CA 1
ATOM 756 C C . LYS A 1 94 ? -12.425 -0.925 12.634 1.00 86.88 94 LYS A C 1
ATOM 758 O O . LYS A 1 94 ? -12.023 -2.076 12.521 1.00 86.88 94 LYS A O 1
ATOM 763 N N . GLY A 1 95 ? -13.724 -0.620 12.557 1.00 87.06 95 GLY A N 1
ATOM 764 C CA . GLY A 1 95 ? -14.761 -1.620 12.267 1.00 87.06 95 GLY A CA 1
ATOM 765 C C . GLY A 1 95 ? -14.609 -2.286 10.892 1.00 87.06 95 GLY A C 1
ATOM 766 O O . GLY A 1 95 ? -15.139 -3.371 10.664 1.00 87.06 95 GLY A O 1
ATOM 767 N N . PHE A 1 96 ? -13.854 -1.660 9.987 1.00 87.94 96 PHE A N 1
ATOM 768 C CA . PHE A 1 96 ? -13.564 -2.159 8.643 1.00 87.94 96 PHE A CA 1
ATOM 769 C C . PHE A 1 96 ? -12.091 -2.564 8.468 1.00 87.94 96 PHE A C 1
ATOM 771 O O . PHE A 1 96 ? -11.718 -3.028 7.382 1.00 87.94 96 PHE A O 1
ATOM 778 N N . SER A 1 97 ? -11.256 -2.381 9.500 1.00 90.75 97 SER A N 1
ATOM 779 C CA . SER A 1 97 ? -9.842 -2.752 9.480 1.00 90.75 97 SER A CA 1
ATOM 780 C C . SER A 1 97 ? -9.619 -4.202 9.904 1.00 90.75 97 SER A C 1
ATOM 782 O O . SER A 1 97 ? -10.495 -4.858 10.469 1.00 90.75 97 SER A O 1
ATOM 784 N N . ASN A 1 98 ? -8.427 -4.719 9.609 1.00 91.19 98 ASN A N 1
ATOM 785 C CA . ASN A 1 98 ? -7.937 -5.970 10.170 1.00 91.19 98 ASN A CA 1
ATOM 786 C C . ASN A 1 98 ? -6.847 -5.646 11.206 1.00 91.19 98 ASN A C 1
ATOM 788 O O . ASN A 1 98 ? -5.700 -5.415 10.815 1.00 91.19 98 ASN A O 1
ATOM 792 N N . PRO A 1 99 ? -7.148 -5.718 12.517 1.00 87.94 99 PRO A N 1
ATOM 793 C CA . PRO A 1 99 ? -6.202 -5.365 13.578 1.00 87.94 99 PRO A CA 1
ATOM 794 C C . PRO A 1 99 ? -4.888 -6.153 13.562 1.00 87.94 99 PRO A C 1
ATOM 796 O O . PRO A 1 99 ? -3.896 -5.704 14.124 1.00 87.94 99 PRO A O 1
ATOM 799 N N . LYS A 1 100 ? -4.853 -7.336 12.929 1.00 88.88 100 LYS A N 1
ATOM 800 C CA . LYS A 1 100 ? -3.620 -8.134 12.792 1.00 88.88 100 LYS A CA 1
ATOM 801 C C . LYS A 1 100 ? -2.677 -7.599 11.714 1.00 88.88 100 LYS A C 1
ATOM 803 O O . LYS A 1 100 ? -1.522 -8.013 11.671 1.00 88.88 100 LYS A O 1
ATOM 808 N N . LYS A 1 101 ? -3.188 -6.762 10.812 1.00 88.81 101 LYS A N 1
ATOM 809 C CA . LYS A 1 101 ? -2.448 -6.141 9.709 1.00 88.81 101 LYS A CA 1
ATOM 810 C C . LYS A 1 101 ? -2.299 -4.629 9.872 1.00 88.81 101 LYS A C 1
ATOM 812 O O . LYS A 1 101 ? -1.553 -4.037 9.094 1.00 88.81 101 LYS A O 1
ATOM 817 N N . ASP A 1 102 ? -2.986 -4.030 10.840 1.00 87.44 102 ASP A N 1
ATOM 818 C CA . ASP A 1 102 ? -2.775 -2.643 11.250 1.00 87.44 102 ASP A CA 1
ATOM 819 C C . ASP A 1 102 ? -1.328 -2.462 11.742 1.00 87.44 102 ASP A C 1
ATOM 821 O O . ASP A 1 102 ? -0.753 -3.349 12.378 1.00 87.44 102 ASP A O 1
ATOM 825 N N . PHE A 1 103 ? -0.715 -1.325 11.410 1.00 85.12 103 PHE A N 1
ATOM 826 C CA . PHE A 1 103 ? 0.695 -1.065 11.703 1.00 85.12 103 PHE A CA 1
ATOM 827 C C . PHE A 1 103 ? 0.911 0.403 12.057 1.00 85.12 103 PHE A C 1
ATOM 829 O O . PHE A 1 103 ? 0.700 1.277 11.219 1.00 85.12 103 PHE A O 1
ATOM 836 N N . GLU A 1 104 ? 1.366 0.665 13.285 1.00 83.50 104 GLU A N 1
ATOM 837 C CA . GLU A 1 104 ? 1.538 2.021 13.829 1.00 83.50 104 GLU A CA 1
ATOM 838 C C . GLU A 1 104 ? 0.273 2.878 13.604 1.00 83.50 104 GLU A C 1
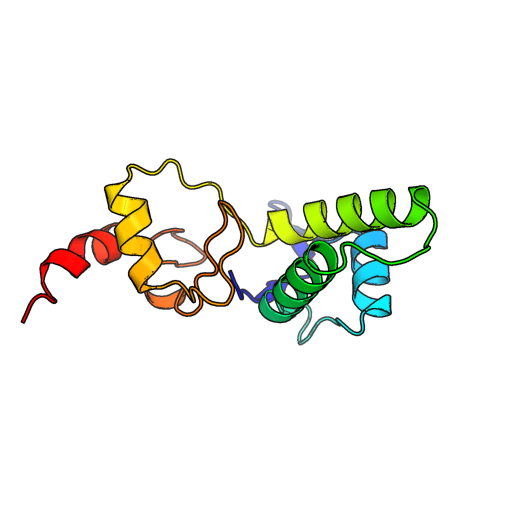ATOM 840 O O . GLU A 1 104 ? -0.798 2.528 14.098 1.00 83.50 104 GLU A O 1
ATOM 845 N N . ASP A 1 105 ? 0.380 3.969 12.841 1.00 80.00 105 ASP A N 1
ATOM 846 C CA . ASP A 1 105 ? -0.728 4.879 12.525 1.00 80.00 105 ASP A CA 1
ATOM 847 C C . ASP A 1 105 ? -1.500 4.502 11.247 1.00 80.00 105 ASP A C 1
ATOM 849 O O . ASP A 1 105 ? -2.372 5.249 10.793 1.00 80.00 105 ASP A O 1
ATOM 853 N N . TYR A 1 106 ? -1.204 3.344 10.653 1.00 85.50 106 TYR A N 1
ATOM 854 C CA . TYR A 1 106 ? -1.874 2.859 9.453 1.00 85.50 106 TYR A CA 1
ATOM 855 C C . TYR A 1 106 ? -2.924 1.798 9.780 1.00 85.50 106 TYR A C 1
ATOM 857 O O . TYR A 1 106 ? -2.631 0.769 10.392 1.00 85.50 106 TYR A O 1
ATOM 865 N N . LEU A 1 107 ? -4.134 2.010 9.260 1.00 88.69 107 LEU A N 1
ATOM 866 C CA . LEU A 1 107 ? -5.202 1.014 9.255 1.00 88.69 107 LEU A CA 1
ATOM 867 C C . LEU A 1 107 ? -5.203 0.236 7.934 1.00 88.69 107 LEU A C 1
ATOM 869 O O . LEU A 1 107 ? -5.285 0.817 6.843 1.00 88.69 107 LEU A O 1
ATOM 873 N N . TYR A 1 108 ? -5.177 -1.090 8.022 1.00 91.88 108 TYR A N 1
ATOM 874 C CA . TYR A 1 108 ? -5.408 -1.971 6.889 1.00 91.88 108 TYR A CA 1
ATOM 875 C C . TYR A 1 108 ? -6.907 -2.245 6.755 1.00 91.88 108 TYR A C 1
ATOM 877 O O . TYR A 1 108 ? -7.456 -3.131 7.405 1.00 91.88 108 TYR A O 1
ATOM 885 N N . LEU A 1 109 ? -7.579 -1.484 5.891 1.00 90.81 109 LEU A N 1
ATOM 886 C CA . LEU A 1 109 ? -9.005 -1.665 5.603 1.00 90.81 109 LEU A CA 1
ATOM 887 C C . LEU A 1 109 ? -9.233 -2.910 4.732 1.00 90.81 109 LEU A C 1
ATOM 889 O O . LEU A 1 109 ? -9.217 -2.825 3.505 1.00 90.81 109 LEU A O 1
ATOM 893 N N . GLU A 1 110 ? -9.416 -4.070 5.361 1.00 90.19 110 GLU A N 1
ATOM 894 C CA . GLU A 1 110 ? -9.680 -5.342 4.673 1.00 90.19 110 GLU A CA 1
ATOM 895 C C . GLU A 1 110 ? -11.024 -5.309 3.933 1.00 90.19 110 GLU A C 1
ATOM 897 O O . GLU A 1 110 ? -11.104 -5.739 2.784 1.00 90.19 110 GLU A O 1
ATOM 902 N N . ASN A 1 111 ? -12.039 -4.688 4.544 1.00 88.50 111 ASN A N 1
ATOM 903 C CA . ASN A 1 111 ? -13.386 -4.534 3.983 1.00 88.50 111 ASN A CA 1
ATOM 904 C C . ASN A 1 111 ? -13.616 -3.130 3.395 1.00 88.50 111 ASN A C 1
ATOM 906 O O . ASN A 1 111 ? -14.686 -2.536 3.562 1.00 88.50 111 ASN A O 1
ATOM 910 N N . TYR A 1 112 ? -12.601 -2.564 2.732 1.00 87.38 112 TYR A N 1
ATOM 911 C CA . TYR A 1 112 ? -12.630 -1.174 2.260 1.00 87.38 112 TYR A CA 1
ATOM 912 C C . TYR A 1 112 ? -13.813 -0.865 1.331 1.00 87.38 112 TYR A C 1
ATOM 914 O O . TYR A 1 112 ? -14.300 0.260 1.338 1.00 87.38 112 TYR A O 1
ATOM 922 N N . GLN A 1 113 ? -14.318 -1.837 0.563 1.00 88.56 113 GLN A N 1
ATOM 923 C CA . GLN A 1 113 ? -15.411 -1.637 -0.399 1.00 88.56 113 GLN A CA 1
ATOM 924 C C . GLN A 1 113 ? -16.716 -1.167 0.266 1.00 88.56 113 GLN A C 1
ATOM 926 O O . GLN A 1 113 ? -17.588 -0.619 -0.405 1.00 88.56 113 GLN A O 1
ATOM 931 N N . LEU A 1 114 ? -16.863 -1.378 1.580 1.00 87.75 114 LEU A N 1
ATOM 932 C CA . LEU A 1 114 ? -18.030 -0.936 2.346 1.00 87.75 114 LEU A CA 1
ATOM 933 C C . LEU A 1 114 ? -18.007 0.566 2.660 1.00 87.75 114 LEU A C 1
ATOM 935 O O . LEU A 1 114 ? -19.061 1.159 2.885 1.00 87.75 114 LEU A O 1
ATOM 939 N N . VAL A 1 115 ? -16.818 1.171 2.670 1.00 86.25 115 VAL A N 1
ATOM 940 C CA . VAL A 1 115 ? -16.586 2.556 3.113 1.00 86.25 115 VAL A CA 1
ATOM 941 C C . VAL A 1 115 ? -15.805 3.396 2.110 1.00 86.25 115 VAL A C 1
ATOM 943 O O . VAL A 1 115 ? -15.625 4.587 2.333 1.00 86.25 115 VAL A O 1
ATOM 946 N N . TYR A 1 116 ? -15.350 2.813 1.004 1.00 85.81 116 TYR A N 1
ATOM 947 C CA . TYR A 1 116 ? -14.532 3.481 0.003 1.00 85.81 116 TYR A CA 1
ATOM 948 C C . TYR A 1 116 ? -14.970 3.099 -1.411 1.00 85.81 116 TYR A C 1
ATOM 950 O O . TYR A 1 116 ? -15.150 1.926 -1.745 1.00 85.81 116 TYR A O 1
ATOM 958 N N . ASN A 1 117 ? -15.091 4.111 -2.261 1.00 85.31 117 ASN A N 1
ATOM 959 C CA . ASN A 1 117 ? -15.341 4.004 -3.687 1.00 85.31 117 ASN A CA 1
ATOM 960 C C . ASN A 1 117 ? -14.210 4.720 -4.438 1.00 85.31 117 ASN A C 1
ATOM 962 O O . ASN A 1 117 ? -13.763 5.778 -4.019 1.00 85.31 117 ASN A O 1
ATOM 966 N N . TYR A 1 118 ? -13.757 4.159 -5.558 1.00 76.94 118 TYR A N 1
ATOM 967 C CA . TYR A 1 118 ? -12.628 4.723 -6.305 1.00 76.94 118 TYR A CA 1
ATOM 968 C C . TYR A 1 118 ? -12.900 6.138 -6.843 1.00 76.94 118 TYR A C 1
ATOM 970 O O . TYR A 1 118 ? -12.028 6.995 -6.789 1.00 76.94 118 TYR A O 1
ATOM 978 N N . GLU A 1 119 ? -14.118 6.402 -7.319 1.00 80.06 119 GLU A N 1
ATOM 979 C CA . GLU A 1 119 ? -14.507 7.697 -7.894 1.00 80.06 119 GLU A CA 1
ATOM 980 C C . GLU A 1 119 ? -14.849 8.731 -6.818 1.00 80.06 119 GLU A C 1
ATOM 982 O O . GLU A 1 119 ? -14.575 9.917 -6.973 1.00 80.06 119 GLU A O 1
ATOM 987 N N . LYS A 1 120 ? -15.485 8.284 -5.729 1.00 79.75 120 LYS A N 1
ATOM 988 C CA . LYS A 1 120 ? -16.029 9.163 -4.680 1.00 79.75 120 LYS A CA 1
ATOM 989 C C . LYS A 1 120 ? -15.147 9.253 -3.438 1.00 79.75 120 LYS A C 1
ATOM 991 O O . LYS A 1 120 ? -15.443 10.035 -2.542 1.00 79.75 120 LYS A O 1
ATOM 996 N N . GLY A 1 121 ? -14.090 8.451 -3.366 1.00 81.81 121 GLY A N 1
ATOM 997 C CA . GLY A 1 121 ? -13.269 8.300 -2.175 1.00 81.81 121 GLY A CA 1
ATOM 998 C C . GLY A 1 121 ? -14.038 7.656 -1.020 1.00 81.81 121 GLY A C 1
ATOM 999 O O . GLY A 1 121 ? -14.812 6.712 -1.196 1.00 81.81 121 GLY A O 1
ATOM 1000 N N . LEU A 1 122 ? -13.792 8.156 0.188 1.00 82.88 122 LEU A N 1
ATOM 1001 C CA . LEU A 1 122 ? -14.419 7.669 1.409 1.00 82.88 122 LEU A CA 1
ATOM 1002 C C . LEU A 1 122 ? -15.917 8.027 1.437 1.00 82.88 122 LEU A C 1
ATOM 1004 O O . LEU A 1 122 ? -16.295 9.177 1.241 1.00 82.88 122 LEU A O 1
ATOM 1008 N N . ILE A 1 123 ? -16.783 7.049 1.695 1.00 83.62 123 ILE A N 1
ATOM 1009 C CA . ILE A 1 123 ? -18.238 7.230 1.723 1.00 83.62 123 ILE A CA 1
ATOM 1010 C C . ILE A 1 123 ? -18.666 7.586 3.151 1.00 83.62 123 ILE A C 1
ATOM 1012 O O . ILE A 1 123 ? -19.021 6.709 3.939 1.00 83.62 123 ILE A O 1
ATOM 1016 N N . GLU A 1 124 ? -18.659 8.877 3.484 1.00 74.25 124 GLU A N 1
ATOM 1017 C CA . GLU A 1 124 ? -18.949 9.381 4.840 1.00 74.25 124 GLU A CA 1
ATOM 1018 C C . GLU A 1 124 ? -20.284 8.873 5.411 1.00 74.25 124 GLU A C 1
ATOM 1020 O O . GLU A 1 124 ? -20.336 8.414 6.549 1.00 74.25 124 GLU A O 1
ATOM 1025 N N . ALA A 1 125 ? -21.341 8.808 4.595 1.00 72.38 125 ALA A N 1
ATOM 1026 C CA . ALA A 1 125 ? -22.652 8.304 5.021 1.00 72.38 125 ALA A CA 1
ATOM 1027 C C . ALA A 1 125 ? -22.621 6.852 5.551 1.00 72.38 125 ALA A C 1
ATOM 1029 O O . ALA A 1 125 ? -23.468 6.452 6.350 1.00 72.38 125 ALA A O 1
ATOM 1030 N N . LYS A 1 126 ? -21.654 6.033 5.111 1.00 71.12 126 LYS A N 1
ATOM 1031 C CA . LYS A 1 126 ? -21.476 4.656 5.605 1.00 71.12 126 LYS A CA 1
ATOM 1032 C C . LYS A 1 126 ? -20.728 4.607 6.934 1.00 71.12 126 LYS A C 1
ATOM 1034 O O . LYS A 1 126 ? -20.969 3.692 7.717 1.00 71.12 126 LYS A O 1
ATOM 1039 N N . ILE A 1 127 ? -19.906 5.616 7.204 1.00 69.44 127 ILE A N 1
ATOM 1040 C CA . ILE A 1 127 ? -19.167 5.806 8.457 1.00 69.44 127 ILE A CA 1
ATOM 1041 C C . ILE A 1 127 ? -20.100 6.336 9.554 1.00 69.44 127 ILE A C 1
ATOM 1043 O O . ILE A 1 127 ? -19.963 5.967 10.715 1.00 69.44 127 ILE A O 1
ATOM 1047 N N . GLU A 1 128 ? -21.101 7.139 9.195 1.00 61.75 128 GLU A N 1
ATOM 1048 C CA . GLU A 1 128 ? -22.155 7.562 10.128 1.00 61.75 128 GLU A CA 1
ATOM 1049 C C . GLU A 1 128 ? -23.132 6.414 10.448 1.00 61.75 128 GLU A C 1
ATOM 1051 O O . GLU A 1 128 ? -23.594 6.283 11.576 1.00 61.75 128 GLU A O 1
ATOM 1056 N N . SER A 1 129 ? -23.384 5.498 9.501 1.00 52.88 129 SER A N 1
ATOM 1057 C CA . SER A 1 129 ? -24.355 4.402 9.678 1.00 52.88 129 SER A CA 1
ATOM 1058 C C . SER A 1 129 ? -23.967 3.297 10.676 1.00 52.88 129 SER A C 1
ATOM 1060 O O . SER A 1 129 ? -24.837 2.521 11.077 1.00 52.88 129 SER A O 1
ATOM 1062 N N . THR A 1 130 ? -22.709 3.231 11.138 1.00 50.09 130 THR A N 1
ATOM 1063 C CA . THR A 1 130 ? -22.323 2.372 12.282 1.00 50.09 130 THR A CA 1
ATOM 1064 C C . THR A 1 130 ? -23.019 2.763 13.593 1.00 50.09 130 THR A C 1
ATOM 1066 O O . THR A 1 130 ? -22.983 1.990 14.545 1.00 50.09 130 THR A O 1
ATOM 1069 N N . GLU A 1 131 ? -23.724 3.902 13.630 1.00 46.94 131 GLU A N 1
ATOM 1070 C CA . GLU A 1 131 ? -24.622 4.305 14.722 1.00 46.94 131 GLU A CA 1
ATOM 1071 C C . GLU A 1 131 ? -25.793 3.323 14.968 1.00 46.94 131 GLU A C 1
ATOM 1073 O O . GLU A 1 131 ? -26.358 3.334 16.057 1.00 46.94 131 GLU A O 1
ATOM 1078 N N . ASN A 1 132 ? -26.125 2.423 14.029 1.00 36.94 132 ASN A N 1
ATOM 1079 C CA . ASN A 1 132 ? -27.301 1.539 14.142 1.00 36.94 132 ASN A CA 1
ATOM 1080 C C . ASN A 1 132 ? -27.005 0.044 14.377 1.00 36.94 132 ASN A C 1
ATOM 1082 O O . ASN A 1 132 ? -27.933 -0.762 14.360 1.00 36.94 132 ASN A O 1
ATOM 1086 N N . CYS A 1 133 ? -25.749 -0.344 14.622 1.00 36.19 133 CYS A N 1
ATOM 1087 C CA . CYS A 1 133 ? -25.379 -1.738 14.920 1.00 36.19 133 CYS A CA 1
ATOM 1088 C C . CYS A 1 133 ? -24.921 -1.930 16.375 1.00 36.19 133 CYS A C 1
ATOM 1090 O O . CYS A 1 133 ? -23.967 -2.660 16.639 1.00 36.19 133 CYS A O 1
ATOM 1092 N N . ILE A 1 134 ? -25.608 -1.283 17.321 1.00 37.12 134 ILE A N 1
ATOM 1093 C CA . ILE A 1 134 ? -25.656 -1.747 18.711 1.00 37.12 134 ILE A CA 1
ATOM 1094 C C . ILE A 1 134 ? -27.014 -2.434 18.892 1.00 37.12 134 ILE A C 1
ATOM 1096 O O . ILE A 1 134 ? -28.026 -1.768 19.108 1.00 37.12 134 ILE A O 1
ATOM 1100 N N . LEU A 1 135 ? -27.024 -3.762 18.765 1.00 33.94 135 LEU A N 1
ATOM 1101 C CA . LEU A 1 135 ? -28.039 -4.653 19.330 1.00 33.94 135 LEU A CA 1
ATOM 1102 C C . LEU A 1 135 ? -27.325 -5.767 20.092 1.00 33.94 135 LEU A C 1
ATOM 1104 O O . LEU A 1 135 ? -26.378 -6.346 19.512 1.00 33.94 135 LEU A O 1
#

Secondary structure (DSSP, 8-state):
---EEESEEE-TTS-EEESS-HHHHHHHHHTT---BTTEEEHHHHHHHHHHHHH-------HHHHHHHHHHHHHH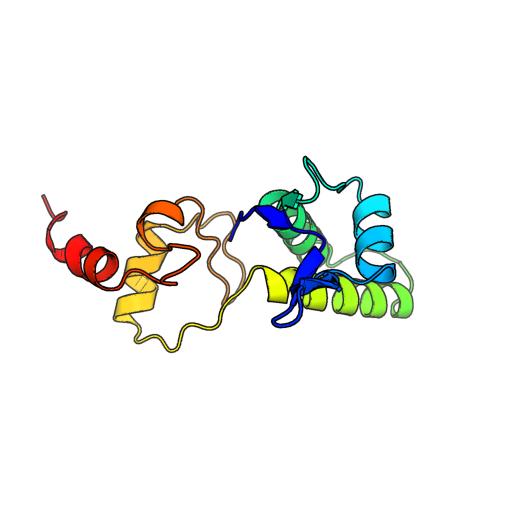HTTS-------HHHHHHHHTTS-TTT-BTTB---TTGGGTEETTTEE-HHHHHGGGG---

Sequence (135 aa):
MPLFIPISIQDEKGEPENIFSENELKYLGKNNIFPENRCLNGALVWDLYLKMNDNKGGVNDYTEKAISRKIIGGIISKYTFSIFYTEKIKEALKGFSNPKKDFEDYLYLENYQLVYNYEKGLIEAKIESTENCIL